Protein AF-F6GBD9-F1 (afdb_monomer_lite)

Sequence (69 aa):
MAAERGGRCLSDTYVNVLTTLEWECARGHRWHSTPRNIRAGHWCAQCANLSKITRHETRRKRRHEAVEV

pLDDT: mean 72.73, std 12.88, range [46.44, 88.75]

Organism: Ralstonia solanacearum (strain Po82) (NCBI:txid1031711)

Radius of gyration: 15.34 Å; chains: 1; bounding box: 35×26×44 Å

Secondary structure (DSSP, 8-state):
-TGGGT-EE--S----TTS-EEEE-TT--EEEE-HHHHHTT---HHHHHHHHHTT---SGGGSSS----

Foldseek 3Di:
DQVVFAKDFPAPDDPDQQDFTWIATPVGDIDTDGVVCVVVVNPDPVVVVVVVVVPDPDDPPPPPPPDDD

Structure (mmCIF, N/CA/C/O backbone):
data_AF-F6GBD9-F1
#
_entry.id   AF-F6GBD9-F1
#
loop_
_atom_site.group_PDB
_atom_site.id
_atom_site.type_symbol
_atom_site.label_atom_id
_atom_site.label_alt_id
_atom_site.label_comp_id
_atom_site.label_asym_id
_atom_site.label_entity_id
_atom_site.label_seq_id
_atom_site.pdbx_PDB_ins_code
_atom_site.Cartn_x
_atom_site.Cartn_y
_atom_site.Cartn_z
_atom_site.occupancy
_atom_site.B_iso_or_equiv
_atom_site.auth_seq_id
_atom_site.auth_comp_id
_atom_site.auth_asym_id
_atom_site.auth_atom_id
_atom_site.pdbx_PDB_model_num
ATOM 1 N N . MET A 1 1 ? 0.266 -12.018 2.260 1.00 46.44 1 MET A N 1
ATOM 2 C CA . MET A 1 1 ? 0.370 -11.256 0.989 1.00 46.44 1 MET A CA 1
ATOM 3 C C . MET A 1 1 ? -0.684 -10.148 0.915 1.00 46.44 1 MET A C 1
ATOM 5 O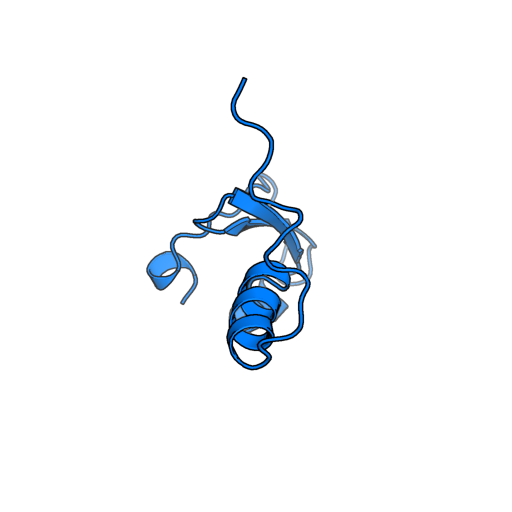 O . MET A 1 1 ? -1.537 -10.059 1.787 1.00 46.44 1 MET A O 1
ATOM 9 N N . ALA A 1 2 ? -0.601 -9.280 -0.097 1.00 49.69 2 ALA A N 1
ATOM 10 C CA . ALA A 1 2 ? -1.513 -8.161 -0.360 1.00 49.69 2 ALA A CA 1
ATOM 11 C C . ALA A 1 2 ? -3.009 -8.532 -0.360 1.00 49.69 2 ALA A C 1
ATOM 13 O O . ALA A 1 2 ? -3.827 -7.846 0.254 1.00 49.69 2 ALA A O 1
ATOM 14 N N . ALA A 1 3 ? -3.332 -9.655 -1.010 1.00 49.50 3 ALA A N 1
ATOM 15 C CA . ALA A 1 3 ? -4.688 -10.179 -1.142 1.00 49.50 3 ALA A CA 1
ATOM 16 C C . ALA A 1 3 ? -5.240 -10.722 0.186 1.00 49.50 3 ALA A C 1
ATOM 18 O O . ALA A 1 3 ? -6.380 -10.439 0.531 1.00 49.50 3 ALA A O 1
ATOM 19 N N . GLU A 1 4 ? -4.406 -11.382 1.000 1.00 55.62 4 GLU A N 1
ATOM 20 C CA . GLU A 1 4 ? -4.784 -11.815 2.361 1.00 55.62 4 GLU A CA 1
ATOM 21 C C . GLU A 1 4 ? -5.089 -10.634 3.299 1.00 55.62 4 GLU A C 1
ATOM 23 O O . GLU A 1 4 ? -5.689 -10.809 4.354 1.00 55.62 4 GLU A O 1
ATOM 28 N N . ARG A 1 5 ? -4.667 -9.418 2.929 1.00 62.41 5 ARG A N 1
ATOM 29 C CA . ARG A 1 5 ? -4.922 -8.173 3.667 1.00 62.41 5 ARG A CA 1
ATOM 30 C C . ARG A 1 5 ? -5.928 -7.250 2.972 1.00 62.41 5 ARG A C 1
ATOM 32 O O . ARG A 1 5 ? -6.108 -6.122 3.433 1.00 62.41 5 ARG A O 1
ATOM 39 N N . GLY A 1 6 ? -6.532 -7.701 1.868 1.00 69.75 6 GLY A N 1
ATOM 40 C CA . GLY A 1 6 ? -7.580 -6.997 1.125 1.00 69.75 6 GLY A CA 1
ATOM 41 C C . GLY A 1 6 ? -7.201 -5.610 0.597 1.00 69.75 6 GLY A C 1
ATOM 42 O O . GLY A 1 6 ? -8.072 -4.754 0.500 1.00 69.75 6 GLY A O 1
ATOM 43 N N . GLY A 1 7 ? -5.922 -5.333 0.318 1.00 77.44 7 GLY A N 1
ATOM 44 C CA . GLY A 1 7 ? -5.554 -4.051 -0.300 1.00 77.44 7 GLY A CA 1
ATOM 45 C C . GLY A 1 7 ? -5.511 -4.102 -1.817 1.00 77.44 7 GLY A C 1
ATOM 46 O O . GLY A 1 7 ? -5.336 -5.160 -2.422 1.00 77.44 7 GLY A O 1
ATOM 47 N N . ARG A 1 8 ? -5.662 -2.924 -2.412 1.00 83.25 8 ARG A N 1
ATOM 48 C CA . ARG A 1 8 ? -5.795 -2.675 -3.842 1.00 83.25 8 ARG A CA 1
ATOM 49 C C . ARG A 1 8 ? -4.725 -1.678 -4.279 1.00 83.25 8 ARG A C 1
ATOM 51 O O . ARG A 1 8 ? -4.380 -0.764 -3.538 1.00 83.25 8 ARG A O 1
ATOM 58 N N . CYS A 1 9 ? -4.189 -1.860 -5.478 1.00 83.94 9 CYS A N 1
ATOM 59 C CA . CYS A 1 9 ? -3.405 -0.821 -6.138 1.00 83.94 9 CYS A CA 1
ATOM 60 C C . CYS A 1 9 ? -4.392 0.153 -6.792 1.00 83.94 9 CYS A C 1
ATOM 62 O O . CYS A 1 9 ? -5.288 -0.296 -7.504 1.00 83.94 9 CYS A O 1
ATOM 64 N N . LEU A 1 10 ? -4.256 1.449 -6.508 1.00 83.25 10 LEU A N 1
ATOM 65 C CA . LEU A 1 10 ? -5.050 2.525 -7.114 1.00 83.25 10 LEU A CA 1
ATOM 66 C C . LEU A 1 10 ? -4.364 3.114 -8.350 1.00 83.25 10 LEU A C 1
ATOM 68 O O . LEU A 1 10 ? -5.009 3.756 -9.171 1.00 83.25 10 LEU A O 1
ATOM 72 N N . SER A 1 11 ? -3.056 2.897 -8.492 1.00 80.19 11 SER A N 1
ATOM 73 C CA . SER A 1 11 ? -2.328 3.361 -9.665 1.00 80.19 11 SER A CA 1
ATOM 74 C C . SER A 1 11 ? -2.681 2.523 -10.892 1.00 80.19 11 SER A C 1
ATOM 76 O O . SER A 1 11 ? -2.500 1.304 -10.884 1.00 80.19 11 SER A O 1
ATOM 78 N N . ASP A 1 12 ? -3.157 3.202 -11.933 1.00 72.50 12 ASP A N 1
ATOM 79 C CA . ASP A 1 12 ? -3.472 2.627 -13.244 1.00 72.50 12 ASP A CA 1
ATOM 80 C C . ASP A 1 12 ? -2.194 2.350 -14.061 1.00 72.50 12 ASP A C 1
ATOM 82 O O . ASP A 1 12 ? -2.090 1.374 -14.800 1.00 72.50 12 ASP A O 1
ATOM 86 N N . THR A 1 13 ? -1.152 3.163 -13.856 1.00 69.31 13 THR A N 1
ATOM 87 C CA . THR A 1 13 ? 0.092 3.092 -14.628 1.00 69.31 13 THR A CA 1
ATOM 88 C C . THR A 1 13 ? 1.170 2.283 -13.905 1.00 69.31 13 THR A C 1
ATOM 90 O O . THR A 1 13 ? 1.993 2.811 -13.154 1.00 69.31 13 THR A O 1
ATOM 93 N N . TYR A 1 14 ? 1.216 0.976 -14.165 1.00 69.81 14 TYR A N 1
ATOM 94 C CA . TYR A 1 14 ? 2.332 0.130 -13.740 1.00 69.81 14 TYR A C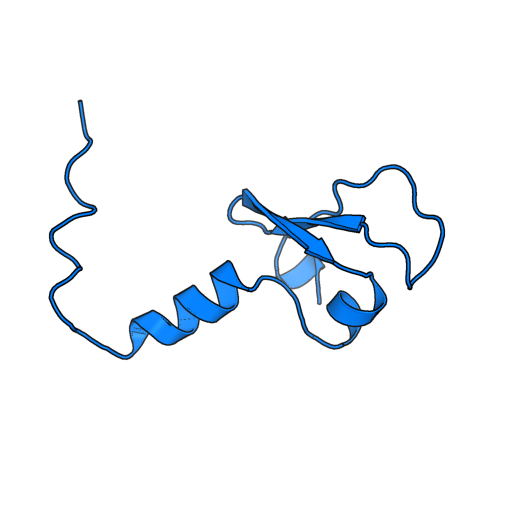A 1
ATOM 95 C C . TYR A 1 14 ? 3.511 0.270 -14.712 1.00 69.81 14 TYR A C 1
ATOM 97 O O . TYR A 1 14 ? 3.520 -0.345 -15.776 1.00 69.81 14 TYR A O 1
ATOM 105 N N . VAL A 1 15 ? 4.516 1.073 -14.350 1.00 74.94 15 VAL A N 1
ATOM 106 C CA . VAL A 1 15 ? 5.736 1.217 -15.166 1.00 74.94 15 VAL A CA 1
ATOM 107 C C . VAL A 1 15 ? 6.806 0.209 -14.736 1.00 74.94 15 VAL A C 1
ATOM 109 O O . VAL A 1 15 ? 7.319 -0.536 -15.565 1.00 74.94 15 VAL A O 1
ATOM 112 N N . ASN A 1 16 ? 7.157 0.150 -13.445 1.00 77.75 16 ASN A N 1
ATOM 113 C CA . ASN A 1 16 ? 8.133 -0.810 -12.920 1.00 77.75 16 ASN A CA 1
ATOM 114 C C . ASN A 1 16 ? 7.992 -1.048 -11.394 1.00 77.75 16 ASN A C 1
ATOM 116 O O . ASN A 1 16 ? 7.182 -0.427 -10.709 1.00 77.75 16 ASN A O 1
ATOM 120 N N . VAL A 1 17 ? 8.806 -1.958 -10.834 1.00 75.38 17 VAL A N 1
ATOM 121 C CA . VAL A 1 17 ? 8.802 -2.306 -9.390 1.00 75.38 17 VAL A CA 1
ATOM 122 C C . VAL A 1 17 ? 9.362 -1.219 -8.463 1.00 75.38 17 VAL A C 1
ATOM 124 O O . VAL A 1 17 ? 9.198 -1.318 -7.244 1.00 75.38 17 VAL A O 1
ATOM 127 N N . LEU A 1 18 ? 10.043 -0.220 -9.026 1.00 78.50 18 LEU A N 1
ATOM 128 C CA . LEU A 1 18 ? 10.577 0.962 -8.346 1.00 78.50 18 LEU A CA 1
ATOM 129 C C . LEU A 1 18 ? 9.653 2.176 -8.506 1.00 78.50 18 LEU A C 1
ATOM 131 O O . LEU A 1 18 ? 9.849 3.175 -7.821 1.00 78.50 18 LEU A O 1
ATOM 135 N N . THR A 1 19 ? 8.650 2.098 -9.380 1.00 84.00 19 THR A N 1
ATOM 136 C CA . THR A 1 19 ? 7.673 3.154 -9.581 1.00 84.00 19 THR A CA 1
ATOM 137 C C . THR A 1 19 ? 6.840 3.253 -8.327 1.00 84.00 19 THR A C 1
ATOM 139 O O . THR A 1 19 ? 6.312 2.262 -7.813 1.00 84.00 19 THR A O 1
ATOM 142 N N . THR A 1 20 ? 6.749 4.467 -7.812 1.00 84.38 20 THR A N 1
ATOM 143 C CA . THR A 1 20 ? 5.850 4.776 -6.717 1.00 84.38 20 THR A CA 1
ATOM 144 C C . THR A 1 20 ? 4.428 4.674 -7.239 1.00 84.38 20 THR A C 1
ATOM 146 O O . THR A 1 20 ? 4.026 5.456 -8.095 1.00 84.38 20 THR A O 1
ATOM 149 N N . LEU A 1 21 ? 3.684 3.699 -6.732 1.00 87.06 21 LEU A N 1
ATOM 150 C CA . LEU A 1 21 ? 2.272 3.520 -7.033 1.00 87.06 21 LEU A CA 1
ATOM 151 C C . LEU A 1 21 ? 1.455 3.941 -5.816 1.00 87.06 21 LEU A C 1
ATOM 153 O O . LEU A 1 21 ? 1.930 3.884 -4.677 1.00 87.06 21 LEU A O 1
ATOM 157 N N . GLU A 1 22 ? 0.224 4.365 -6.059 1.00 88.75 22 GLU A N 1
ATOM 158 C CA . GLU A 1 22 ? -0.756 4.567 -5.004 1.00 88.75 22 GLU A CA 1
ATOM 159 C C . GLU A 1 22 ? -1.403 3.228 -4.626 1.00 88.75 22 GLU A C 1
ATOM 161 O O . GLU A 1 22 ? -1.830 2.451 -5.485 1.00 88.75 22 GLU A O 1
ATOM 166 N N . TRP A 1 23 ? -1.463 2.960 -3.326 1.00 87.31 23 TRP A N 1
ATOM 167 C CA . TRP A 1 23 ? -2.029 1.754 -2.734 1.00 87.31 23 TRP A CA 1
ATOM 168 C C . TRP A 1 23 ? -3.118 2.123 -1.741 1.00 87.31 23 TRP A C 1
ATOM 170 O O . TRP A 1 23 ? -3.000 3.108 -1.015 1.00 87.31 23 TRP A O 1
ATOM 180 N N . GLU A 1 24 ? -4.133 1.276 -1.656 1.00 87.62 24 GLU A N 1
ATOM 181 C CA . GLU A 1 24 ? -5.219 1.347 -0.690 1.00 87.62 24 GLU A CA 1
ATOM 182 C C . GLU A 1 24 ? -5.279 0.039 0.106 1.00 87.62 24 GLU A C 1
ATOM 184 O O . GLU A 1 24 ? -5.199 -1.047 -0.465 1.00 87.62 24 GLU A O 1
ATOM 189 N N . CYS A 1 25 ? -5.402 0.086 1.434 1.00 86.69 25 CYS A N 1
ATOM 190 C CA . CYS A 1 25 ? -5.638 -1.129 2.227 1.00 86.69 25 CYS A CA 1
ATOM 191 C C . CYS A 1 25 ? -7.136 -1.392 2.398 1.00 86.69 25 CYS A C 1
ATOM 193 O O . CYS A 1 25 ? -7.949 -0.497 2.207 1.00 86.69 25 CYS A O 1
ATOM 195 N N . ALA A 1 26 ? -7.496 -2.578 2.899 1.00 82.31 26 ALA A N 1
ATOM 196 C CA . ALA A 1 26 ? -8.887 -2.929 3.208 1.00 82.31 26 ALA A CA 1
ATOM 197 C C . ALA A 1 26 ? -9.607 -1.958 4.168 1.00 82.31 26 ALA A C 1
ATOM 199 O O . ALA A 1 26 ? -10.829 -1.954 4.231 1.00 82.31 26 ALA A O 1
ATOM 200 N N . ARG A 1 27 ? -8.866 -1.146 4.936 1.00 80.94 27 ARG A N 1
ATOM 201 C CA . ARG A 1 27 ? -9.431 -0.118 5.829 1.00 80.94 27 ARG A CA 1
ATOM 202 C C . ARG A 1 27 ? -9.627 1.244 5.149 1.00 80.94 27 ARG A C 1
ATOM 204 O O . ARG A 1 27 ? -10.013 2.187 5.823 1.00 80.94 27 ARG A O 1
ATOM 211 N N . GLY A 1 28 ? -9.304 1.372 3.862 1.00 85.06 28 GLY A N 1
ATOM 212 C CA . GLY A 1 28 ? -9.386 2.6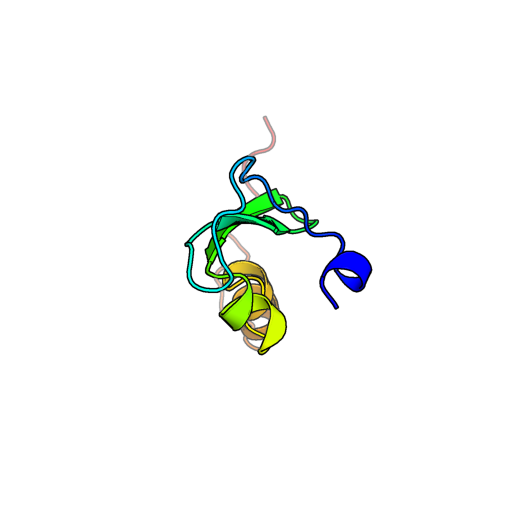32 3.118 1.00 85.06 28 GLY A CA 1
ATOM 213 C C . GLY A 1 28 ? -8.202 3.581 3.332 1.00 85.06 28 GLY A C 1
ATOM 214 O O . GLY A 1 28 ? -8.266 4.741 2.935 1.00 85.06 28 GLY A O 1
ATOM 215 N N . HIS A 1 29 ? -7.101 3.139 3.951 1.00 86.50 29 HIS A N 1
ATOM 216 C CA . HIS A 1 29 ? -5.903 3.979 4.024 1.00 86.50 29 HIS A CA 1
ATOM 217 C C . HIS A 1 29 ? -5.230 4.020 2.659 1.00 86.50 29 HIS A C 1
ATOM 219 O O . HIS A 1 29 ? -4.894 2.961 2.135 1.00 86.50 29 HIS A O 1
ATOM 225 N N . ARG A 1 30 ? -4.965 5.221 2.145 1.00 88.75 30 ARG A N 1
ATOM 226 C CA . ARG A 1 30 ? -4.223 5.436 0.901 1.00 88.75 30 ARG A CA 1
ATOM 227 C C . ARG A 1 30 ? -2.794 5.861 1.196 1.00 88.75 30 ARG A C 1
ATOM 229 O O . ARG A 1 30 ? -2.567 6.680 2.088 1.00 88.75 30 ARG A O 1
ATOM 236 N N . TRP A 1 31 ? -1.828 5.281 0.497 1.00 88.25 31 TRP A N 1
ATOM 237 C CA . TRP A 1 31 ? -0.428 5.679 0.608 1.00 88.25 31 TRP A CA 1
ATOM 238 C C . TRP A 1 31 ? 0.347 5.387 -0.673 1.00 88.25 31 TRP A C 1
ATOM 240 O O . TRP A 1 31 ? 0.008 4.506 -1.459 1.00 88.25 31 TRP A O 1
ATOM 250 N N . HIS A 1 32 ? 1.448 6.107 -0.837 1.00 88.19 32 HIS A N 1
ATOM 251 C CA . HIS A 1 32 ? 2.369 5.934 -1.947 1.00 88.19 32 HIS A CA 1
ATOM 252 C C . HIS A 1 32 ? 3.467 4.942 -1.559 1.00 88.19 32 HIS A C 1
ATOM 254 O O . HIS A 1 32 ? 4.148 5.113 -0.544 1.00 88.19 32 HIS A O 1
ATOM 260 N N . SER A 1 33 ? 3.640 3.876 -2.338 1.00 86.12 33 SER A N 1
ATOM 261 C CA . SER A 1 33 ? 4.724 2.917 -2.121 1.00 86.12 33 SER A CA 1
ATOM 262 C C . SER A 1 33 ? 5.132 2.214 -3.401 1.00 86.12 33 SER A C 1
ATOM 264 O O . SER A 1 33 ? 4.363 2.090 -4.352 1.00 86.12 33 SER A O 1
ATOM 266 N N . THR A 1 34 ? 6.357 1.710 -3.416 1.00 88.25 34 THR A N 1
ATOM 267 C CA . THR A 1 34 ? 6.843 0.915 -4.538 1.00 88.25 34 THR A CA 1
ATOM 268 C C . THR A 1 34 ? 6.430 -0.549 -4.358 1.00 88.25 34 THR A C 1
ATOM 270 O O . THR A 1 34 ? 6.488 -1.070 -3.236 1.00 88.25 34 THR A O 1
ATOM 273 N N . PRO A 1 35 ? 6.060 -1.265 -5.436 1.00 82.69 35 PRO A N 1
ATOM 274 C CA . PRO A 1 35 ? 5.749 -2.697 -5.386 1.00 82.69 35 PRO A CA 1
ATOM 275 C C . PRO A 1 35 ? 6.844 -3.528 -4.710 1.00 82.69 35 PRO A C 1
ATOM 277 O O . PRO A 1 35 ? 6.555 -4.513 -4.029 1.00 82.69 35 PRO A O 1
ATOM 280 N N . ARG A 1 36 ? 8.111 -3.117 -4.868 1.00 86.25 36 ARG A N 1
ATOM 281 C CA . ARG A 1 36 ? 9.262 -3.723 -4.192 1.00 86.25 36 ARG A CA 1
ATOM 282 C C . ARG A 1 36 ? 9.134 -3.663 -2.670 1.00 86.25 36 ARG A C 1
ATOM 284 O O . ARG A 1 36 ? 9.360 -4.671 -2.008 1.00 86.25 36 ARG A O 1
ATOM 291 N N . ASN A 1 37 ? 8.753 -2.513 -2.121 1.00 83.69 37 ASN A N 1
ATOM 292 C CA . ASN A 1 37 ? 8.607 -2.315 -0.680 1.00 83.69 37 ASN A CA 1
ATOM 293 C C . ASN A 1 37 ? 7.409 -3.104 -0.128 1.00 83.69 37 ASN A C 1
ATOM 295 O O . ASN A 1 37 ? 7.511 -3.774 0.900 1.00 83.69 37 ASN A O 1
ATOM 299 N N . ILE A 1 38 ? 6.308 -3.109 -0.885 1.00 81.50 38 ILE A N 1
ATOM 300 C CA . ILE A 1 38 ? 5.115 -3.911 -0.605 1.00 81.50 38 ILE A CA 1
ATOM 301 C C . ILE A 1 38 ? 5.453 -5.410 -0.537 1.00 81.50 38 ILE A C 1
ATOM 303 O O . ILE A 1 38 ? 5.067 -6.086 0.420 1.00 81.50 38 ILE A O 1
ATOM 307 N N . ARG A 1 39 ? 6.221 -5.930 -1.509 1.00 78.88 39 ARG A N 1
ATOM 308 C CA . ARG A 1 39 ? 6.716 -7.321 -1.507 1.00 78.88 39 ARG A CA 1
ATOM 309 C C . ARG A 1 39 ? 7.697 -7.604 -0.372 1.00 78.88 39 ARG A C 1
ATOM 311 O O . ARG A 1 39 ? 7.682 -8.709 0.154 1.00 78.88 39 ARG A O 1
ATOM 318 N N . ALA A 1 40 ? 8.506 -6.623 0.025 1.00 83.12 40 ALA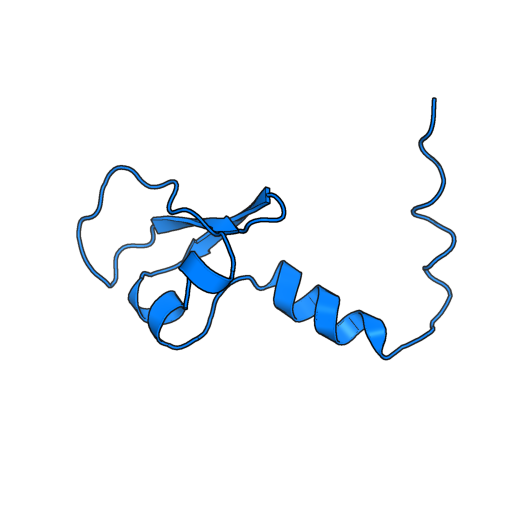 A N 1
ATOM 319 C CA . ALA A 1 40 ? 9.430 -6.744 1.152 1.00 83.12 40 ALA A CA 1
ATOM 320 C C . ALA A 1 40 ? 8.728 -6.786 2.527 1.00 83.12 40 ALA A C 1
ATOM 322 O O . ALA A 1 40 ? 9.377 -7.047 3.534 1.00 83.12 40 ALA A O 1
ATOM 323 N N . GLY A 1 41 ? 7.410 -6.550 2.590 1.00 78.31 41 GLY A N 1
ATOM 324 C CA . GLY A 1 41 ? 6.614 -6.606 3.823 1.00 78.31 41 GLY A CA 1
ATOM 325 C C . GLY A 1 41 ? 6.168 -5.240 4.349 1.00 78.31 41 GLY A C 1
ATOM 326 O O . GLY A 1 41 ? 5.377 -5.166 5.295 1.00 78.31 41 GLY A O 1
ATOM 327 N N . HIS A 1 42 ? 6.595 -4.148 3.713 1.00 79.25 42 HIS A N 1
ATOM 328 C CA . HIS A 1 42 ? 6.140 -2.803 4.040 1.00 79.25 42 HIS A CA 1
ATOM 329 C C . HIS A 1 42 ? 4.782 -2.556 3.392 1.00 79.25 42 HIS A C 1
ATOM 331 O O . HIS A 1 42 ? 4.692 -2.157 2.241 1.00 79.25 42 HIS A O 1
ATOM 337 N N . TRP A 1 43 ? 3.716 -2.833 4.137 1.00 78.75 43 TRP A N 1
ATOM 338 C CA . TRP A 1 43 ? 2.346 -2.706 3.648 1.00 78.75 43 TRP A CA 1
ATOM 339 C C . TRP A 1 43 ? 1.772 -1.321 3.948 1.00 78.75 43 TRP A C 1
ATOM 341 O O . TRP A 1 43 ? 1.985 -0.390 3.194 1.00 78.75 43 TRP A O 1
ATOM 351 N N . CYS A 1 44 ? 1.091 -1.160 5.082 1.00 83.25 44 CYS A N 1
ATOM 352 C CA . CYS A 1 44 ? 0.402 0.070 5.451 1.00 83.25 44 CYS A CA 1
ATOM 353 C C . CYS A 1 44 ? 0.949 0.575 6.786 1.00 83.25 44 CYS A C 1
ATOM 355 O O . CYS A 1 44 ? 0.783 -0.093 7.812 1.00 83.25 44 CYS A O 1
ATOM 357 N N . ALA A 1 45 ? 1.566 1.760 6.780 1.00 78.56 45 ALA A N 1
ATOM 358 C CA . ALA A 1 45 ? 2.095 2.385 7.991 1.00 78.56 45 ALA A CA 1
ATOM 359 C C . ALA A 1 45 ? 0.989 2.653 9.024 1.00 78.56 45 ALA A C 1
ATOM 361 O O . ALA A 1 45 ? 1.195 2.406 10.208 1.00 78.56 45 ALA A O 1
ATOM 362 N N . GLN A 1 46 ? -0.208 3.056 8.580 1.00 82.19 46 GLN A N 1
ATOM 363 C CA . GLN A 1 46 ? -1.353 3.262 9.473 1.00 82.19 46 GLN A CA 1
ATOM 364 C C . GLN A 1 46 ? -1.807 1.961 10.144 1.00 82.19 46 GLN A C 1
ATOM 366 O O . GLN A 1 46 ? -2.003 1.935 11.354 1.00 82.19 46 GLN A O 1
ATOM 371 N N . CYS A 1 47 ? -1.911 0.851 9.405 1.00 78.94 47 CYS A N 1
ATOM 372 C CA . CYS A 1 47 ? -2.264 -0.438 10.007 1.00 78.94 47 CYS A CA 1
ATOM 373 C C . CYS A 1 47 ? -1.171 -0.953 10.955 1.00 78.94 47 CYS A C 1
ATOM 375 O O . CYS A 1 47 ? -1.496 -1.479 12.017 1.00 78.94 47 CYS A O 1
ATOM 377 N N . ALA A 1 48 ? 0.105 -0.775 10.593 1.00 78.00 48 ALA A N 1
ATOM 378 C CA . ALA A 1 48 ? 1.241 -1.146 11.435 1.00 78.00 48 ALA A CA 1
ATOM 379 C C . ALA A 1 48 ? 1.330 -0.287 12.708 1.00 78.00 48 ALA A C 1
ATOM 381 O O . ALA A 1 48 ? 1.740 -0.773 13.761 1.00 78.00 48 ALA A O 1
ATOM 382 N N . ASN A 1 49 ? 0.925 0.981 12.630 1.00 78.38 49 ASN A N 1
ATOM 383 C CA . ASN A 1 49 ? 0.819 1.855 13.789 1.00 78.38 49 ASN A CA 1
ATOM 384 C C . ASN A 1 49 ? -0.391 1.477 14.657 1.00 78.38 49 ASN A C 1
ATOM 386 O O . ASN A 1 49 ? -0.259 1.399 15.876 1.00 78.38 49 ASN A O 1
ATOM 390 N N . LEU A 1 50 ? -1.535 1.136 14.043 1.00 72.19 50 LEU A N 1
ATOM 391 C CA . LEU A 1 50 ? -2.728 0.693 14.769 1.00 72.19 50 LEU A CA 1
ATOM 392 C C . LEU A 1 50 ? -2.453 -0.568 15.609 1.00 72.19 50 LEU A C 1
ATOM 394 O O . LEU A 1 50 ? -2.915 -0.665 16.736 1.00 72.19 50 LEU A O 1
ATOM 398 N N . SER A 1 51 ? -1.655 -1.515 15.105 1.00 67.44 51 SER A N 1
ATOM 399 C CA . SER A 1 51 ? -1.255 -2.697 15.888 1.00 67.44 51 S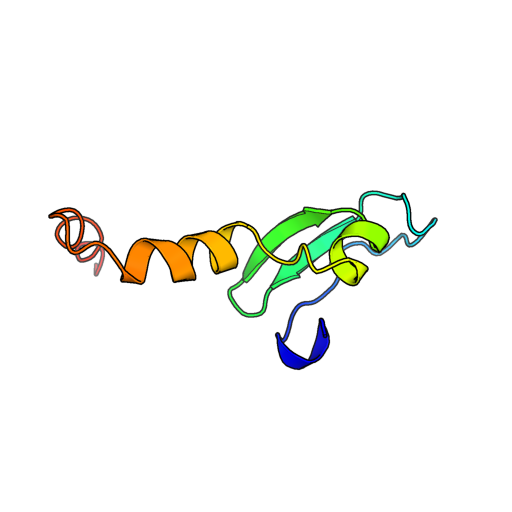ER A CA 1
ATOM 400 C C . SER A 1 51 ? -0.278 -2.394 17.029 1.00 67.44 51 SER A C 1
ATOM 402 O O . SER A 1 51 ? -0.091 -3.228 17.906 1.00 67.44 51 SER A O 1
ATOM 404 N N . LYS A 1 52 ? 0.390 -1.233 17.013 1.00 63.94 52 LYS A N 1
ATOM 405 C CA . LYS A 1 52 ? 1.334 -0.822 18.065 1.00 63.94 52 LYS A CA 1
ATOM 406 C C . LYS A 1 52 ? 0.646 -0.028 19.172 1.00 63.94 52 LYS A C 1
ATOM 408 O O . LYS A 1 52 ? 0.974 -0.209 20.341 1.00 63.94 52 LYS A O 1
ATOM 413 N N . ILE A 1 53 ? -0.338 0.805 18.827 1.00 64.81 53 ILE A N 1
ATOM 414 C CA . ILE A 1 53 ? -1.107 1.580 19.815 1.00 64.81 53 ILE A CA 1
ATOM 415 C C . ILE A 1 53 ? -1.999 0.705 20.709 1.00 64.81 53 ILE A C 1
ATOM 417 O O . ILE A 1 53 ? -2.403 1.153 21.775 1.00 64.81 53 ILE A O 1
ATOM 421 N N . THR A 1 54 ? -2.270 -0.553 20.338 1.00 56.31 54 THR A N 1
ATOM 422 C CA . THR A 1 54 ? -3.065 -1.484 21.163 1.00 56.31 54 THR A CA 1
ATOM 423 C C . THR A 1 54 ? -2.326 -1.964 22.414 1.00 56.31 54 THR A C 1
ATOM 425 O O . THR A 1 54 ? -2.910 -2.696 23.205 1.00 56.31 54 THR A O 1
ATOM 428 N N . ARG A 1 55 ? -1.055 -1.578 22.610 1.00 58.59 55 ARG A N 1
ATOM 429 C CA . ARG A 1 55 ? -0.244 -1.996 23.764 1.00 58.59 55 ARG A CA 1
ATOM 430 C C . ARG A 1 55 ? 0.055 -0.887 24.777 1.00 58.59 55 ARG A C 1
ATOM 432 O O . ARG A 1 55 ? 0.807 -1.128 25.711 1.00 58.59 55 ARG A O 1
ATOM 439 N N . HIS A 1 56 ? -0.536 0.298 24.630 1.00 57.03 56 HIS A N 1
ATOM 440 C CA . HIS A 1 56 ? -0.481 1.330 25.665 1.00 57.03 56 HIS A CA 1
ATOM 441 C C . HIS A 1 56 ? -1.871 1.925 25.894 1.00 57.03 56 HIS A C 1
ATOM 443 O O . HIS A 1 56 ? -2.340 2.795 25.161 1.00 57.03 56 HIS A O 1
ATOM 449 N N . GLU A 1 57 ? -2.521 1.461 26.959 1.00 56.22 57 GLU A N 1
ATOM 450 C CA . GLU A 1 57 ? -3.574 2.210 27.635 1.00 56.22 57 GLU A CA 1
ATOM 451 C C . GLU A 1 57 ? -3.003 3.538 28.152 1.00 56.22 57 GLU A C 1
ATOM 453 O O . GLU A 1 57 ? -2.532 3.645 29.279 1.00 56.22 57 GLU A O 1
ATOM 458 N N . THR A 1 58 ? -3.033 4.589 27.339 1.00 60.34 58 THR A N 1
ATOM 459 C CA . THR A 1 58 ? -2.745 5.944 27.821 1.00 60.34 58 THR A CA 1
ATOM 460 C C . THR A 1 58 ? -3.796 6.917 27.316 1.00 60.34 58 THR A C 1
ATOM 462 O O . THR A 1 58 ? -3.698 7.408 26.200 1.00 60.34 58 THR A O 1
ATOM 465 N N . ARG A 1 59 ? -4.799 7.193 28.172 1.00 56.59 59 ARG A N 1
ATOM 466 C CA . ARG A 1 59 ? -5.705 8.371 28.295 1.00 56.59 59 ARG A CA 1
ATOM 467 C C . ARG A 1 59 ? -6.334 9.054 27.057 1.00 56.59 59 ARG A C 1
ATOM 469 O O . ARG A 1 59 ? -7.265 9.833 27.236 1.00 56.59 59 ARG A O 1
ATOM 476 N N . ARG A 1 60 ? -5.922 8.787 25.818 1.00 54.62 60 ARG A N 1
ATOM 477 C CA . ARG A 1 60 ? -6.407 9.423 24.577 1.00 54.62 60 ARG A CA 1
ATOM 478 C C . ARG A 1 60 ? -7.611 8.715 23.950 1.00 54.62 60 ARG A C 1
ATOM 480 O O . ARG A 1 60 ? -8.088 9.145 22.909 1.00 54.62 60 ARG A O 1
ATOM 487 N N . LYS A 1 61 ? -8.146 7.675 24.596 1.00 49.16 61 LYS A N 1
ATOM 488 C CA . LYS A 1 61 ? -9.379 6.991 24.168 1.00 49.16 61 LYS A CA 1
ATOM 489 C C . LYS A 1 61 ? -10.643 7.861 24.330 1.00 49.16 61 LYS A C 1
ATOM 491 O O . LYS A 1 61 ? -11.673 7.529 23.776 1.00 49.16 61 LYS A O 1
ATOM 496 N N . ARG A 1 62 ? -10.563 9.000 25.036 1.00 55.59 62 ARG A N 1
ATOM 497 C CA . ARG A 1 62 ? -11.702 9.901 25.326 1.00 55.59 62 ARG A CA 1
ATOM 498 C C . ARG A 1 62 ? -11.952 11.034 24.318 1.00 55.59 62 ARG A C 1
ATOM 500 O O . ARG A 1 62 ? -12.795 11.878 24.588 1.00 55.59 62 ARG A O 1
ATOM 507 N N . ARG A 1 63 ? -11.219 11.125 23.202 1.00 55.34 63 ARG A N 1
ATOM 508 C CA . ARG A 1 63 ? -11.392 12.239 22.238 1.00 5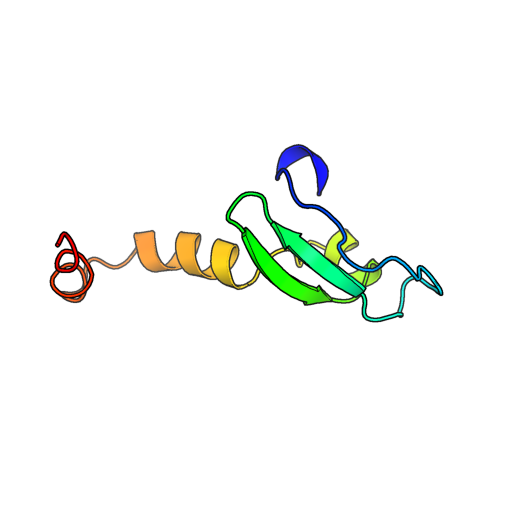5.34 63 ARG A CA 1
ATOM 509 C C . ARG A 1 63 ? -11.875 11.845 20.843 1.00 55.34 63 ARG A C 1
ATOM 511 O O . ARG A 1 63 ? -12.119 12.738 20.047 1.00 55.34 63 ARG A O 1
ATOM 518 N N . HIS A 1 64 ? -12.033 10.555 20.555 1.00 55.22 64 HIS A N 1
ATOM 519 C CA . HIS A 1 64 ? -12.543 10.079 19.260 1.00 55.22 64 HIS A CA 1
ATOM 520 C C . HIS A 1 64 ? -13.941 9.440 19.337 1.00 55.22 64 HIS A C 1
ATOM 522 O O . HIS A 1 64 ? -14.390 8.865 18.357 1.00 55.22 64 HIS A O 1
ATOM 528 N N . GLU A 1 65 ? -14.640 9.583 20.467 1.00 54.56 65 GLU A N 1
ATOM 529 C CA . GLU A 1 65 ? -16.029 9.133 20.677 1.00 54.56 65 GLU A CA 1
ATOM 530 C C . GLU A 1 65 ? -16.975 10.340 20.827 1.00 54.56 65 GLU A C 1
ATOM 532 O O . GLU A 1 65 ? -17.753 10.438 21.765 1.00 54.56 65 GLU A O 1
ATOM 537 N N . ALA A 1 66 ? -16.835 11.343 19.960 1.00 55.97 66 ALA A N 1
ATOM 538 C CA . ALA A 1 66 ? -17.761 12.474 19.918 1.00 55.97 66 ALA A CA 1
ATOM 539 C C . ALA A 1 66 ? -17.748 13.103 18.525 1.00 55.97 66 ALA A C 1
ATOM 541 O O . ALA A 1 66 ? -17.181 14.171 18.338 1.00 55.97 66 ALA A O 1
ATOM 542 N N . VAL A 1 67 ? -18.309 12.393 17.551 1.00 61.16 67 VAL A N 1
ATOM 543 C CA . VAL A 1 67 ? -19.088 12.962 16.442 1.00 61.16 67 VAL A CA 1
ATOM 544 C C . VAL A 1 67 ? -20.054 11.841 16.054 1.00 61.16 67 VAL A C 1
ATOM 546 O O . VAL A 1 67 ? -19.775 11.009 15.201 1.00 61.16 67 VAL A O 1
ATOM 549 N N . GLU A 1 68 ? -21.155 11.768 16.794 1.00 53.31 68 GLU A N 1
ATOM 550 C CA . GLU A 1 68 ? -22.437 11.355 16.236 1.00 53.31 68 GLU A CA 1
ATOM 551 C C . GLU A 1 68 ? -23.307 12.614 16.313 1.00 53.31 68 GLU A C 1
ATOM 553 O O . GLU A 1 68 ? -23.473 13.187 17.393 1.00 53.31 68 GLU A O 1
ATOM 558 N N . VAL A 1 69 ? -23.735 13.104 15.150 1.00 58.41 69 VAL A N 1
ATOM 559 C CA . VAL A 1 69 ? -24.763 14.140 14.962 1.00 58.41 69 VAL A CA 1
ATOM 560 C C . VAL A 1 69 ? -25.852 13.538 14.101 1.00 58.41 69 VAL A C 1
ATOM 562 O O . VAL A 1 69 ? -25.481 12.818 13.145 1.00 58.41 69 VAL A O 1
#